Protein AF-A0A537IQD3-F1 (afdb_monomer)

Nearest PDB structures (foldseek):
  4a8j-assembly1_C  TM=5.587E-01  e=5.730E-03  Saccharomyces cerevisiae S288C
  4a8j-assembly1_F  TM=5.618E-01  e=8.789E-03  Saccharomyces cerevisiae S288C
  8w0a-assembly1_A  TM=5.440E-01  e=1.756E-01  Homo sapiens
  8oum-assembly3_C  TM=2.772E-01  e=1.241E+00  Promethearchaeati archaeon
  8oum-assembly4_D  TM=3.027E-01  e=2.023E+00  Promethearchaeati archaeon

Sequence (162 aa):
MNGGIRKGSSLLIDVNGTVPPEAVTLLLNIVRANFVNLGGSCFILPPTTYSSENVADSLLPFVGREGLEERIRIAEFNQALAPEKWRMSLKGNAKEDVAILNDYWNKGKAVPSSRLLTYDFDKVEQVYGDGLTFPGLSEIGASIRDSKALSIGIAYHSRLLL

Radius of gyration: 15.36 Å; Cα contacts (8 Å, |Δi|>4): 235; chains: 1; bounding box: 43×47×34 Å

Secondary structure (DSSP, 8-state):
---SPPTT-EEEEEEETTS-HHHHHHHHHHHHHHHHHTT-EEEE---TT--HHHHHHHHHHHHHHHHHHHHEEEEE--TTSPP-TTEEE--S-HHHHHHHHHHHHHHGGGS---EEEEEEHHHHHHHH-TT---HHHHHHHHHHHHTT-EEEEEEEE-----

Mean predicted aligned error: 6.78 Å

Solvent-accessible surface area (backbone atoms only — not comparable to full-atom values): 9114 Å² total; per-residue (Å²): 133,93,78,81,85,59,78,43,38,75,44,76,49,81,36,57,63,85,58,58,69,66,60,56,50,51,56,51,44,54,55,51,28,55,42,42,74,75,59,14,36,38,40,35,42,53,48,79,90,46,53,46,62,58,52,48,63,71,38,36,89,69,42,35,70,65,43,38,46,76,30,33,37,24,42,31,67,67,83,86,59,80,92,47,78,28,53,39,83,32,81,62,41,67,76,61,34,45,53,52,51,48,50,60,62,53,68,56,64,86,48,102,45,57,39,36,39,38,36,26,51,64,34,52,34,71,55,68,42,88,81,63,80,45,66,55,52,54,57,50,41,47,55,37,54,76,62,33,20,33,35,37,40,34,42,79,42,69,80,76,82,125

pLDDT: mean 81.7, std 15.42, range [36.53, 96.94]

Foldseek 3Di:
DPDDDFQLDEAEDEAEPVDDPVVVLVVVLVVQLVQLVQVAAEEEADPPVDAPVNSLVVNCVRNNPCSQLPRAAYEHCPPVDDDGSNYQHDPLELVVRLVSVVVVLVVVPVGLGAYEYEHEPVSNCVSNHPDPPPVSCVVVVVVSNVSSHYYYYYYYDYPPPD

Structure (mmCIF, N/CA/C/O backbone):
data_AF-A0A537IQD3-F1
#
_entry.id   AF-A0A537IQD3-F1
#
loop_
_atom_site.group_PDB
_atom_site.id
_atom_site.type_symbol
_atom_site.label_atom_id
_atom_site.label_alt_id
_atom_site.label_comp_id
_atom_site.label_asym_id
_atom_site.label_entity_id
_atom_site.label_seq_id
_atom_site.pdbx_PDB_ins_code
_atom_site.Cartn_x
_atom_site.Cartn_y
_atom_site.Cartn_z
_atom_site.occupancy
_atom_site.B_iso_or_equiv
_atom_site.auth_seq_id
_atom_site.auth_comp_id
_atom_site.auth_asym_id
_atom_site.auth_atom_id
_atom_site.pdbx_PDB_model_num
ATOM 1 N N . MET A 1 1 ? -7.461 -29.951 7.533 1.00 39.34 1 MET A N 1
ATOM 2 C CA . MET A 1 1 ? -6.256 -29.142 7.255 1.00 39.34 1 MET A CA 1
ATOM 3 C C . MET A 1 1 ? -6.657 -27.677 7.331 1.00 39.34 1 MET A C 1
ATOM 5 O O . MET A 1 1 ? -7.412 -27.239 6.477 1.00 39.34 1 MET A O 1
ATOM 9 N N . ASN A 1 2 ? -6.232 -26.939 8.360 1.00 48.66 2 ASN A N 1
ATOM 10 C CA . ASN A 1 2 ? -6.441 -25.487 8.411 1.00 48.66 2 ASN A CA 1
ATOM 11 C C . ASN A 1 2 ? -5.316 -24.814 7.617 1.00 48.66 2 ASN A C 1
ATOM 13 O O . ASN A 1 2 ? -4.252 -24.535 8.167 1.00 48.66 2 ASN A O 1
ATOM 17 N N . GLY A 1 3 ? -5.526 -24.648 6.310 1.00 67.69 3 GLY A N 1
ATOM 18 C CA . GLY A 1 3 ? -4.659 -23.837 5.454 1.00 67.69 3 GLY A CA 1
ATOM 19 C C . GLY A 1 3 ? -4.905 -22.338 5.661 1.00 67.69 3 GLY A C 1
ATOM 20 O O . GLY A 1 3 ? -5.933 -21.945 6.210 1.00 67.69 3 GLY A O 1
ATOM 21 N N . GLY A 1 4 ? -3.961 -21.503 5.224 1.00 72.25 4 GLY A N 1
ATOM 22 C CA . GLY A 1 4 ? -4.083 -20.042 5.247 1.00 72.25 4 GLY A CA 1
ATOM 23 C C . GLY A 1 4 ? -2.855 -19.328 5.812 1.00 72.25 4 GLY A C 1
ATOM 24 O O . GLY A 1 4 ? -1.989 -19.934 6.442 1.00 72.25 4 GLY A O 1
ATOM 25 N N . ILE A 1 5 ? -2.790 -18.016 5.583 1.00 77.00 5 ILE A N 1
ATOM 26 C CA . ILE A 1 5 ? -1.739 -17.144 6.115 1.00 77.00 5 ILE A CA 1
ATOM 27 C C . ILE A 1 5 ? -2.150 -16.696 7.521 1.00 77.00 5 IL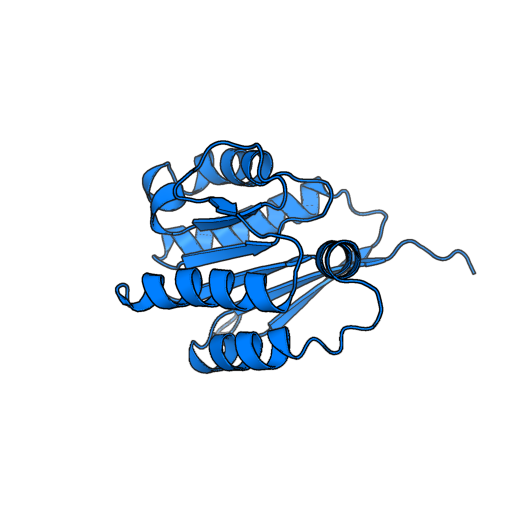E A C 1
ATOM 29 O O . ILE A 1 5 ? -3.264 -16.210 7.728 1.00 77.00 5 ILE A O 1
ATOM 33 N N . ARG A 1 6 ? -1.266 -16.871 8.508 1.00 76.44 6 ARG A N 1
ATOM 34 C CA . ARG A 1 6 ? -1.558 -16.478 9.893 1.00 76.44 6 ARG A CA 1
ATOM 35 C C . ARG A 1 6 ? -1.525 -14.952 10.038 1.00 76.44 6 ARG A C 1
ATOM 37 O O . ARG A 1 6 ? -0.742 -14.261 9.391 1.00 76.44 6 ARG A O 1
ATOM 44 N N . LYS A 1 7 ? -2.358 -14.416 10.935 1.00 77.06 7 LYS A N 1
ATOM 45 C CA . LYS A 1 7 ? -2.269 -13.002 11.342 1.00 77.06 7 LYS A CA 1
ATOM 46 C C . LYS A 1 7 ? -0.881 -12.725 11.931 1.00 77.06 7 LYS A C 1
ATOM 48 O O . LYS A 1 7 ? -0.356 -13.564 12.662 1.00 77.06 7 LYS A O 1
ATOM 53 N N . GLY A 1 8 ? -0.313 -11.561 11.631 1.00 76.31 8 GLY A N 1
ATOM 54 C CA . GLY A 1 8 ? 1.030 -11.177 12.072 1.00 76.31 8 GLY A CA 1
ATOM 55 C C . GLY A 1 8 ? 2.170 -11.807 11.271 1.00 76.31 8 GLY A C 1
ATOM 56 O O . GLY A 1 8 ? 3.322 -11.664 11.665 1.00 76.31 8 GLY A O 1
ATOM 57 N N . SER A 1 9 ? 1.878 -12.549 10.197 1.00 82.69 9 SER A N 1
ATOM 58 C CA . SER A 1 9 ? 2.916 -13.094 9.320 1.00 82.69 9 SER A CA 1
ATOM 59 C C . SER A 1 9 ? 3.497 -12.026 8.397 1.00 82.69 9 SER A C 1
ATOM 61 O O . SER A 1 9 ? 2.794 -11.120 7.952 1.00 82.69 9 SER A O 1
ATOM 63 N N . SER A 1 10 ? 4.771 -12.201 8.060 1.00 84.38 10 SER A N 1
ATOM 64 C CA . SER A 1 10 ? 5.428 -11.501 6.961 1.00 84.38 10 SER A CA 1
ATOM 65 C C . SER A 1 10 ? 5.678 -12.493 5.834 1.00 84.38 10 SER A C 1
ATOM 67 O O . SER A 1 10 ? 6.169 -13.595 6.080 1.00 84.38 10 SER A O 1
ATOM 69 N N . LEU A 1 11 ? 5.325 -12.109 4.615 1.00 88.06 11 LEU A N 1
ATOM 70 C CA . LEU A 1 11 ? 5.539 -12.878 3.400 1.00 88.06 11 LEU A CA 1
ATOM 71 C C . LEU A 1 11 ? 6.447 -12.091 2.465 1.00 88.06 11 LEU A C 1
ATOM 73 O O . LEU A 1 11 ? 6.293 -10.879 2.321 1.00 88.06 11 LEU A O 1
ATOM 77 N N . LEU A 1 12 ? 7.357 -12.801 1.811 1.00 88.69 12 LEU A N 1
ATOM 78 C CA . LEU A 1 12 ? 8.135 -12.285 0.696 1.00 88.69 12 LEU A CA 1
ATOM 79 C C . LEU A 1 12 ? 7.638 -12.968 -0.576 1.00 88.69 12 LEU A C 1
ATOM 81 O O . LEU A 1 12 ? 7.599 -14.197 -0.639 1.00 88.69 12 LEU A O 1
ATOM 85 N N . ILE A 1 13 ? 7.251 -12.170 -1.565 1.00 89.62 13 ILE A N 1
ATOM 86 C CA . ILE A 1 13 ? 7.018 -12.630 -2.929 1.00 89.62 13 ILE A CA 1
ATOM 87 C C . ILE A 1 13 ? 8.280 -12.297 -3.716 1.00 89.62 13 ILE A C 1
ATOM 89 O O . ILE A 1 13 ? 8.517 -11.148 -4.084 1.00 89.62 13 ILE A O 1
ATOM 93 N N . ASP A 1 14 ? 9.090 -13.326 -3.926 1.00 89.38 14 ASP A N 1
ATOM 94 C CA . ASP A 1 14 ? 10.239 -13.287 -4.819 1.00 89.38 14 ASP A CA 1
ATOM 95 C C . ASP A 1 14 ? 9.740 -13.454 -6.260 1.00 89.38 14 ASP A C 1
ATOM 97 O O . ASP A 1 14 ? 9.121 -14.468 -6.604 1.00 89.38 14 ASP A O 1
ATOM 101 N N . VAL A 1 15 ? 9.961 -12.428 -7.082 1.00 89.00 15 VAL A N 1
ATOM 102 C CA . VAL A 1 15 ? 9.502 -12.388 -8.465 1.00 89.00 15 VAL A CA 1
ATOM 103 C C . VAL A 1 15 ? 10.692 -12.495 -9.410 1.00 89.00 15 VAL A C 1
ATOM 105 O O . VAL A 1 15 ? 11.576 -11.641 -9.458 1.00 89.00 15 VAL A O 1
ATOM 108 N N . ASN A 1 16 ? 10.675 -13.535 -10.241 1.00 88.88 16 ASN A N 1
ATOM 109 C CA . ASN A 1 16 ? 11.601 -13.644 -11.358 1.00 88.88 16 ASN A CA 1
ATOM 110 C C . ASN A 1 16 ? 11.295 -12.561 -12.405 1.00 88.88 16 ASN A C 1
ATOM 112 O O . ASN A 1 16 ? 10.138 -12.410 -12.788 1.00 88.88 16 ASN A O 1
ATOM 116 N N . GLY A 1 17 ? 12.314 -11.893 -12.953 1.00 81.75 17 GLY A N 1
ATOM 117 C CA . GLY A 1 17 ? 12.139 -10.845 -13.971 1.00 81.75 17 GLY A CA 1
ATOM 118 C C . GLY A 1 17 ? 11.439 -11.267 -15.276 1.00 81.75 17 GLY A C 1
ATOM 119 O O . GLY A 1 17 ? 11.128 -10.417 -16.100 1.00 81.75 17 GLY A O 1
ATOM 120 N N . THR A 1 18 ? 11.178 -12.562 -15.486 1.00 87.31 18 THR A N 1
ATOM 121 C CA . THR A 1 18 ? 10.334 -13.060 -16.593 1.00 87.31 18 THR A CA 1
ATOM 122 C C . THR A 1 18 ? 8.831 -12.995 -16.307 1.00 87.31 18 THR A C 1
ATOM 124 O O . THR A 1 18 ? 8.031 -13.156 -17.228 1.00 87.31 18 THR A O 1
ATOM 127 N N . VAL A 1 19 ? 8.430 -12.776 -15.053 1.00 88.38 19 VAL A N 1
ATOM 128 C CA . VAL A 1 19 ? 7.026 -12.633 -14.662 1.00 88.38 19 VAL A CA 1
ATOM 129 C C . VAL A 1 19 ? 6.557 -11.215 -15.003 1.00 88.38 19 VAL A C 1
ATOM 131 O O . VAL A 1 19 ? 7.168 -10.252 -14.538 1.00 88.38 19 VAL A O 1
ATOM 134 N N . PRO A 1 20 ? 5.458 -11.056 -15.764 1.00 87.19 20 PRO A N 1
ATOM 135 C CA . PRO A 1 20 ? 4.906 -9.738 -16.056 1.00 87.19 20 PRO A CA 1
ATOM 136 C C . PRO A 1 20 ? 4.469 -9.006 -14.771 1.00 87.19 20 PRO A C 1
ATOM 138 O O . PRO A 1 20 ? 3.765 -9.612 -13.950 1.00 87.19 20 PRO A O 1
ATOM 141 N N . PRO A 1 21 ? 4.811 -7.716 -14.586 1.00 83.62 21 PRO A N 1
ATOM 142 C CA . PRO A 1 21 ? 4.382 -6.925 -13.427 1.00 83.62 21 PRO A CA 1
ATOM 143 C C . PRO A 1 21 ? 2.861 -6.904 -13.215 1.00 83.62 21 PRO A C 1
ATOM 145 O O . PRO A 1 21 ? 2.374 -6.842 -12.082 1.00 83.62 21 PRO A O 1
ATOM 148 N N . GLU A 1 22 ? 2.084 -7.020 -14.292 1.00 86.81 22 GLU A N 1
ATOM 149 C CA . GLU A 1 22 ? 0.623 -7.064 -14.257 1.00 86.81 22 GLU A CA 1
ATOM 150 C C . GLU A 1 22 ? 0.111 -8.329 -13.562 1.00 86.81 22 GLU A C 1
ATOM 152 O O . GLU A 1 22 ? -0.892 -8.278 -12.851 1.00 86.81 22 GLU A O 1
ATOM 157 N N . ALA A 1 23 ? 0.806 -9.461 -13.717 1.00 89.75 23 ALA A N 1
ATOM 158 C CA . ALA A 1 23 ? 0.433 -10.715 -13.068 1.00 89.75 23 ALA A CA 1
ATOM 159 C C . ALA A 1 23 ? 0.639 -10.634 -11.547 1.00 89.75 23 ALA A C 1
ATOM 161 O O . ALA A 1 23 ? -0.220 -11.068 -10.774 1.00 89.75 23 ALA A O 1
ATOM 162 N N . VAL A 1 24 ? 1.742 -10.015 -11.114 1.00 88.94 24 VAL A N 1
ATOM 163 C CA . VAL A 1 24 ? 2.008 -9.735 -9.694 1.00 88.94 24 VAL A CA 1
ATOM 164 C C . VAL A 1 24 ? 0.961 -8.770 -9.144 1.00 88.94 24 VAL A C 1
ATOM 166 O O . VAL A 1 24 ? 0.377 -9.016 -8.089 1.00 88.94 24 VAL A O 1
ATOM 169 N N . THR A 1 25 ? 0.660 -7.706 -9.888 1.00 88.56 25 THR A N 1
ATOM 170 C CA . THR A 1 25 ? -0.361 -6.719 -9.515 1.00 88.56 25 THR A CA 1
ATOM 171 C C . THR A 1 25 ? -1.743 -7.355 -9.380 1.00 88.56 25 THR A C 1
ATOM 173 O O . THR A 1 25 ? -2.432 -7.099 -8.394 1.00 88.56 25 THR A O 1
ATOM 176 N N . LEU A 1 26 ? -2.133 -8.241 -10.300 1.00 91.50 26 LEU A N 1
ATOM 177 C CA . LEU A 1 26 ? -3.394 -8.977 -10.224 1.00 91.50 26 LEU A CA 1
ATOM 178 C C . LEU A 1 26 ? -3.462 -9.852 -8.967 1.00 91.50 26 LEU A C 1
ATOM 180 O O . LEU A 1 26 ? -4.454 -9.797 -8.238 1.00 91.50 26 LEU A O 1
ATOM 184 N N . LEU A 1 27 ? -2.406 -10.620 -8.678 1.00 92.25 27 LEU A N 1
ATOM 185 C CA . LEU A 1 27 ? -2.329 -11.440 -7.467 1.00 92.25 27 LEU A CA 1
ATOM 186 C C . LEU A 1 27 ? -2.484 -10.581 -6.206 1.00 92.25 27 LEU A C 1
ATOM 188 O O . LEU A 1 27 ? -3.286 -10.899 -5.325 1.00 92.25 27 LEU A O 1
ATOM 192 N N . LEU A 1 28 ? -1.748 -9.472 -6.129 1.00 92.94 28 LEU A N 1
ATOM 193 C CA . LEU A 1 28 ? -1.831 -8.551 -5.002 1.00 92.94 28 LEU A CA 1
ATOM 194 C C . LEU A 1 28 ? -3.226 -7.943 -4.886 1.00 92.94 28 LEU A C 1
ATOM 196 O O . LEU A 1 28 ? -3.751 -7.860 -3.781 1.00 92.94 28 LEU A O 1
ATOM 200 N N . ASN A 1 29 ? -3.860 -7.566 -5.994 1.00 94.62 29 ASN A N 1
ATOM 201 C CA . ASN A 1 29 ? -5.210 -7.016 -5.978 1.00 94.62 29 ASN A CA 1
ATOM 202 C C . ASN A 1 29 ? -6.242 -8.026 -5.478 1.00 94.62 29 ASN A C 1
ATOM 204 O O . ASN A 1 29 ? -7.091 -7.650 -4.676 1.00 94.62 29 ASN A O 1
ATOM 208 N N . ILE A 1 30 ? -6.127 -9.305 -5.847 1.00 94.38 30 ILE A N 1
ATOM 209 C CA . ILE A 1 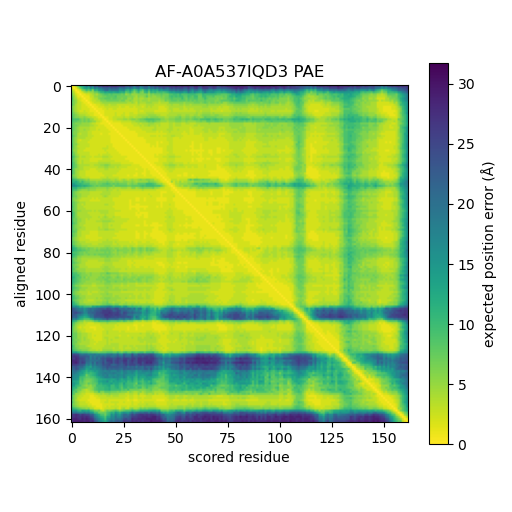30 ? -6.978 -10.374 -5.301 1.00 94.38 30 ILE A CA 1
ATOM 210 C C . ILE A 1 30 ? -6.813 -10.461 -3.777 1.00 94.38 30 ILE A C 1
ATOM 212 O O . ILE A 1 30 ? -7.803 -10.472 -3.042 1.00 94.38 30 ILE A O 1
ATOM 216 N N . VAL A 1 31 ? -5.569 -10.474 -3.285 1.00 93.00 31 VAL A N 1
ATOM 217 C CA . VAL A 1 31 ? -5.280 -10.544 -1.843 1.00 93.00 31 VAL A CA 1
ATOM 218 C C . VAL A 1 31 ? -5.819 -9.313 -1.110 1.00 93.00 31 VAL A C 1
ATOM 220 O O . VAL A 1 31 ? -6.515 -9.451 -0.102 1.00 93.00 31 VAL A O 1
ATOM 223 N N . ARG A 1 32 ? -5.533 -8.113 -1.626 1.00 94.69 32 ARG A N 1
ATOM 224 C CA . ARG A 1 32 ? -5.965 -6.826 -1.063 1.00 94.69 32 ARG A CA 1
ATOM 225 C C . ARG A 1 32 ? -7.487 -6.715 -1.036 1.00 94.69 32 ARG A C 1
ATOM 227 O O . ARG A 1 32 ? -8.047 -6.379 0.003 1.00 94.69 32 ARG A O 1
ATOM 234 N N . ALA A 1 33 ? -8.157 -7.045 -2.139 1.00 95.38 33 ALA A N 1
ATOM 235 C CA . ALA A 1 33 ? -9.609 -6.977 -2.240 1.00 95.38 33 ALA A CA 1
ATOM 236 C C . ALA A 1 33 ? -10.292 -7.954 -1.283 1.00 95.38 33 ALA A C 1
ATOM 238 O O . ALA A 1 33 ? -11.195 -7.558 -0.550 1.00 95.38 33 ALA A O 1
ATOM 239 N N . ASN A 1 34 ? -9.819 -9.203 -1.212 1.00 92.44 34 ASN A N 1
ATOM 240 C CA . ASN A 1 34 ? -10.324 -10.170 -0.239 1.00 92.44 34 ASN A CA 1
ATOM 241 C C . ASN A 1 34 ? -10.194 -9.634 1.195 1.00 92.44 34 ASN A C 1
ATOM 243 O O . ASN A 1 34 ? -11.127 -9.712 1.991 1.00 92.44 34 ASN A O 1
ATOM 247 N N . PHE A 1 35 ? -9.049 -9.031 1.513 1.00 89.69 35 PHE A N 1
ATOM 248 C CA . PHE A 1 35 ? -8.801 -8.464 2.829 1.00 89.69 35 PHE A CA 1
ATOM 249 C C . PHE A 1 35 ? -9.746 -7.300 3.169 1.00 89.69 35 PHE A C 1
ATOM 251 O O . PHE A 1 35 ? -10.310 -7.261 4.264 1.00 89.69 35 PHE A O 1
ATOM 258 N N . VAL A 1 36 ? -9.958 -6.385 2.221 1.00 92.12 36 VAL A N 1
ATOM 259 C CA . VAL A 1 36 ? -10.855 -5.226 2.357 1.00 92.12 36 VAL A CA 1
ATOM 260 C C . VAL A 1 36 ? -12.323 -5.646 2.465 1.00 92.12 36 VAL A C 1
ATOM 262 O O . VAL A 1 36 ? -13.064 -5.103 3.292 1.00 92.12 36 VAL A O 1
ATOM 265 N N . ASN A 1 37 ? -12.740 -6.650 1.692 1.00 92.44 37 ASN A N 1
ATOM 266 C CA . ASN A 1 37 ? -14.109 -7.169 1.691 1.00 92.44 37 ASN A CA 1
ATOM 267 C C . ASN A 1 37 ? -14.450 -7.936 2.979 1.00 92.44 37 ASN A C 1
ATOM 269 O O . ASN A 1 37 ? -15.602 -7.941 3.402 1.00 92.44 37 ASN A O 1
ATOM 273 N N . LEU A 1 38 ? -13.447 -8.485 3.672 1.00 89.44 38 LEU A N 1
ATOM 274 C CA . LEU A 1 38 ? -13.583 -9.033 5.030 1.00 89.44 38 LEU A CA 1
ATOM 275 C C . LEU A 1 38 ? -13.551 -7.954 6.132 1.00 89.44 38 LEU A C 1
ATOM 277 O O . LEU A 1 38 ? -13.483 -8.274 7.319 1.00 89.44 38 LEU A O 1
ATOM 281 N N . GLY A 1 39 ? -13.587 -6.675 5.753 1.00 88.00 39 GLY A N 1
ATOM 282 C CA . GLY A 1 39 ? -13.597 -5.530 6.663 1.00 88.00 39 GLY A CA 1
ATOM 283 C C . GLY A 1 39 ? -12.215 -4.989 7.024 1.00 88.00 39 GLY A C 1
ATOM 284 O O . GLY A 1 39 ? -12.141 -3.991 7.738 1.00 88.00 39 GLY A O 1
ATOM 285 N N . GLY A 1 40 ? -11.131 -5.614 6.553 1.00 88.88 40 GLY A N 1
ATOM 286 C CA . GLY A 1 40 ? -9.751 -5.213 6.830 1.00 88.88 40 GLY A CA 1
ATOM 287 C C . GLY A 1 40 ? -9.339 -3.894 6.179 1.00 88.88 40 GLY A C 1
ATOM 288 O O . GLY A 1 40 ? -9.971 -3.425 5.235 1.00 88.88 40 GLY A O 1
ATOM 289 N N . SER A 1 41 ? -8.242 -3.313 6.666 1.00 90.12 41 SER A N 1
ATOM 290 C CA . SER A 1 41 ? -7.606 -2.137 6.057 1.00 90.12 41 SER A CA 1
ATOM 291 C C . SER A 1 41 ? -6.317 -2.516 5.338 1.00 90.12 41 SER A C 1
ATOM 293 O O . SER A 1 41 ? -5.526 -3.314 5.846 1.00 90.12 41 SER A O 1
ATOM 295 N N . CYS A 1 42 ? -6.082 -1.921 4.174 1.00 92.44 42 CYS A N 1
ATOM 296 C CA . CYS A 1 42 ? -4.916 -2.188 3.349 1.00 92.44 42 CYS A CA 1
ATOM 297 C C . CYS A 1 42 ? -4.077 -0.925 3.147 1.00 92.44 42 CYS A C 1
ATOM 299 O O . CYS A 1 42 ? -4.579 0.105 2.703 1.00 92.44 42 CYS A O 1
ATOM 301 N N . PHE A 1 43 ? -2.784 -1.039 3.422 1.00 92.75 43 PHE A N 1
ATOM 302 C CA . PHE A 1 43 ? -1.774 -0.013 3.213 1.00 92.75 43 PHE A CA 1
ATOM 303 C C . PHE A 1 43 ? -0.849 -0.480 2.095 1.00 92.75 43 PHE A C 1
ATOM 305 O O . PHE A 1 43 ? -0.367 -1.615 2.112 1.00 92.75 43 PHE A O 1
ATOM 312 N N . ILE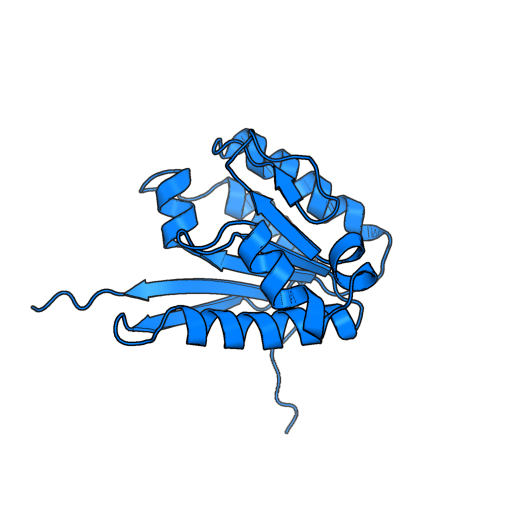 A 1 44 ? -0.645 0.364 1.092 1.00 93.94 44 ILE A N 1
ATOM 313 C CA . ILE A 1 44 ? 0.018 -0.009 -0.152 1.00 93.94 44 ILE A CA 1
ATOM 314 C C . ILE A 1 44 ? 1.143 0.978 -0.427 1.00 93.94 44 ILE A C 1
ATOM 316 O O . ILE A 1 44 ? 0.892 2.160 -0.636 1.00 93.94 44 ILE A O 1
ATOM 320 N N . LEU A 1 45 ? 2.372 0.478 -0.464 1.00 91.56 45 LEU A N 1
ATOM 321 C CA . LEU A 1 45 ? 3.500 1.151 -1.094 1.00 91.56 45 LEU A CA 1
ATOM 322 C C . LEU A 1 45 ? 3.621 0.532 -2.492 1.00 91.56 45 LEU A C 1
ATOM 324 O O . LEU A 1 45 ? 4.004 -0.636 -2.598 1.00 91.56 45 LEU A O 1
ATOM 328 N N . PRO A 1 46 ? 3.167 1.235 -3.543 1.00 85.88 46 PRO A N 1
ATOM 329 C CA . PRO A 1 46 ? 3.057 0.649 -4.870 1.00 85.88 46 PRO A CA 1
ATOM 330 C C . PRO A 1 46 ? 4.441 0.376 -5.478 1.00 85.88 46 PRO A C 1
ATOM 332 O O . PRO A 1 46 ? 5.397 1.070 -5.126 1.00 85.88 46 PRO A O 1
ATOM 335 N N . PRO A 1 47 ? 4.554 -0.587 -6.412 1.00 80.69 47 PRO A N 1
ATOM 336 C CA . PRO A 1 47 ? 5.752 -0.735 -7.233 1.00 80.69 47 PRO A CA 1
ATOM 337 C C . PRO A 1 47 ? 6.093 0.557 -7.976 1.00 80.69 47 PRO A C 1
ATOM 339 O O . PRO A 1 47 ? 5.201 1.346 -8.294 1.00 80.69 47 PRO A O 1
ATOM 342 N N . THR A 1 48 ? 7.367 0.751 -8.321 1.00 72.62 48 THR A N 1
ATOM 343 C CA . THR A 1 48 ? 7.862 1.965 -9.001 1.00 72.62 48 THR A CA 1
ATOM 344 C C . THR A 1 48 ? 7.089 2.348 -10.256 1.00 72.62 48 THR A C 1
ATOM 346 O O . THR A 1 48 ? 6.960 3.534 -10.554 1.00 72.62 48 THR A O 1
ATOM 349 N N . THR A 1 49 ? 6.568 1.363 -10.976 1.00 77.12 49 THR A N 1
ATOM 350 C CA . THR A 1 49 ? 5.864 1.541 -12.246 1.00 77.12 49 THR A CA 1
ATOM 351 C C . THR A 1 49 ? 4.418 2.014 -12.105 1.00 77.12 49 THR A C 1
ATOM 353 O O . THR A 1 49 ? 3.833 2.416 -13.108 1.00 77.12 49 THR A O 1
ATOM 356 N N . TYR A 1 50 ? 3.833 1.991 -10.903 1.00 84.00 50 TYR A N 1
ATOM 357 C CA . TYR A 1 50 ? 2.423 2.320 -10.695 1.00 84.00 50 TYR A CA 1
ATOM 358 C C . TYR A 1 50 ? 2.257 3.569 -9.832 1.00 84.00 50 TYR A C 1
ATOM 360 O O . TYR A 1 50 ? 2.776 3.649 -8.717 1.00 84.00 50 TYR A O 1
ATOM 368 N N . SER A 1 51 ? 1.472 4.529 -10.326 1.00 90.19 51 SER A N 1
ATOM 369 C CA . SER A 1 51 ? 1.010 5.645 -9.503 1.00 90.19 51 SER A CA 1
ATOM 370 C C . SER A 1 51 ? -0.056 5.181 -8.512 1.00 90.19 51 SER A C 1
ATOM 372 O O . SER A 1 51 ? -0.668 4.115 -8.661 1.00 90.19 51 SER A O 1
ATOM 374 N N . SER A 1 52 ? -0.334 6.020 -7.515 1.00 94.06 52 SER A N 1
ATOM 375 C CA . SER A 1 52 ? -1.439 5.760 -6.596 1.00 94.06 52 SER A CA 1
ATOM 376 C C . SER A 1 52 ? -2.798 5.663 -7.315 1.00 94.06 52 SER A C 1
ATOM 378 O O . SER A 1 52 ? -3.637 4.860 -6.908 1.00 94.06 52 SER A O 1
ATOM 380 N N . GLU A 1 53 ? -2.988 6.394 -8.422 1.00 95.44 53 GLU A N 1
ATOM 381 C CA . GLU A 1 53 ? -4.194 6.341 -9.273 1.00 95.44 53 GLU A CA 1
ATOM 382 C C . GLU A 1 53 ? -4.317 5.002 -9.980 1.00 95.44 53 GLU A C 1
ATOM 384 O O . GLU A 1 53 ? -5.365 4.369 -9.906 1.00 95.44 53 GLU A O 1
ATOM 389 N N . ASN A 1 54 ? -3.227 4.515 -10.585 1.00 93.69 54 ASN A N 1
ATOM 390 C CA . ASN A 1 54 ? -3.253 3.227 -11.272 1.00 93.69 54 ASN A CA 1
ATOM 391 C C . ASN A 1 54 ? -3.639 2.093 -10.314 1.00 93.69 54 ASN A C 1
ATOM 393 O O . ASN A 1 54 ? -4.413 1.205 -10.675 1.00 93.69 54 ASN A O 1
ATOM 397 N N . VAL A 1 55 ? -3.137 2.130 -9.075 1.00 94.94 55 VAL A N 1
ATOM 398 C CA . VAL A 1 55 ? -3.509 1.144 -8.054 1.00 94.94 55 VAL A CA 1
ATOM 399 C C . VAL A 1 55 ? -4.969 1.303 -7.632 1.00 94.94 55 VAL A C 1
ATOM 401 O O . VAL A 1 55 ? -5.679 0.298 -7.565 1.00 94.94 55 VAL A O 1
ATOM 404 N N . ALA A 1 56 ? -5.435 2.528 -7.380 1.00 96.81 56 ALA A N 1
ATOM 405 C CA . ALA A 1 56 ? -6.820 2.795 -6.999 1.00 96.81 56 ALA A CA 1
ATOM 406 C C . ALA A 1 56 ? -7.815 2.314 -8.067 1.00 96.81 56 ALA A C 1
ATOM 408 O O . ALA A 1 56 ? -8.726 1.546 -7.749 1.00 96.81 56 ALA A O 1
ATOM 409 N N . ASP A 1 57 ? -7.587 2.676 -9.330 1.00 96.25 57 ASP A N 1
ATOM 410 C CA . ASP A 1 57 ? -8.416 2.272 -10.468 1.00 96.25 57 ASP A CA 1
ATOM 411 C C . ASP A 1 57 ? -8.446 0.753 -10.628 1.00 96.25 57 ASP A C 1
ATOM 413 O O . ASP A 1 57 ? -9.498 0.166 -10.877 1.00 96.25 57 ASP A O 1
ATOM 417 N N . SER A 1 58 ? -7.304 0.093 -10.418 1.00 95.19 58 SER A N 1
ATOM 418 C CA . SER A 1 58 ? -7.217 -1.366 -10.502 1.00 95.19 58 SER A CA 1
ATOM 419 C C . SER A 1 58 ? -7.955 -2.092 -9.370 1.00 95.19 58 SER A C 1
ATOM 421 O O . SER A 1 58 ? -8.355 -3.239 -9.549 1.00 95.19 58 SER A O 1
ATOM 423 N N . LEU A 1 59 ? -8.140 -1.458 -8.206 1.00 96.50 59 LEU A N 1
ATOM 424 C CA . LEU A 1 59 ? -8.821 -2.047 -7.047 1.00 96.50 59 LEU A CA 1
ATOM 425 C C . LEU A 1 59 ? -10.312 -1.713 -7.005 1.00 96.50 59 LEU A C 1
ATOM 427 O O . LEU A 1 59 ? -11.095 -2.518 -6.494 1.00 96.50 59 LEU A O 1
ATOM 431 N N . LEU A 1 60 ? -10.709 -0.561 -7.551 1.00 96.81 60 LEU A N 1
ATOM 432 C CA . LEU A 1 60 ? -12.074 -0.038 -7.509 1.00 96.81 60 LEU A CA 1
ATOM 433 C C . LEU A 1 60 ? -13.150 -1.068 -7.914 1.00 96.81 60 LEU A C 1
ATOM 435 O O . LEU A 1 60 ? -14.138 -1.175 -7.182 1.00 96.81 60 LEU A O 1
ATOM 439 N N . PRO A 1 61 ? -12.984 -1.881 -8.982 1.00 96.31 61 PRO A N 1
ATOM 440 C CA . PRO A 1 61 ? -13.985 -2.879 -9.366 1.00 96.31 61 PRO A CA 1
ATOM 441 C C . PRO A 1 61 ? -14.204 -3.982 -8.322 1.00 96.31 61 PRO A C 1
ATOM 443 O O . PRO A 1 61 ? -15.261 -4.606 -8.305 1.00 96.31 61 PRO A O 1
ATOM 446 N N . PHE A 1 62 ? -13.217 -4.240 -7.461 1.00 96.31 62 PHE A N 1
ATOM 447 C CA . PHE A 1 62 ? -13.224 -5.369 -6.528 1.00 96.31 62 PHE A CA 1
ATOM 448 C C . PHE A 1 62 ? -13.664 -4.997 -5.108 1.00 96.31 62 PHE A C 1
ATOM 450 O O . PHE A 1 62 ? -14.130 -5.864 -4.366 1.00 96.31 62 PHE A O 1
ATOM 457 N N . VAL A 1 63 ? -13.487 -3.732 -4.720 1.00 96.12 63 VAL A N 1
ATOM 458 C CA . VAL A 1 63 ? -13.757 -3.235 -3.355 1.00 96.12 63 VAL A CA 1
ATOM 459 C C . VAL A 1 63 ? -14.831 -2.148 -3.304 1.00 96.12 63 VAL A C 1
ATOM 461 O O . VAL A 1 63 ? -15.302 -1.796 -2.223 1.00 96.12 63 VAL A O 1
ATOM 464 N N . GLY A 1 64 ? -15.224 -1.607 -4.463 1.00 96.94 64 GLY A N 1
ATOM 465 C CA . GLY A 1 64 ? -16.142 -0.479 -4.564 1.00 96.94 64 GLY A CA 1
ATOM 466 C C . GLY A 1 64 ? -15.547 0.835 -4.044 1.00 96.94 64 GLY A C 1
ATOM 467 O O . GLY A 1 64 ? -14.482 0.878 -3.426 1.00 96.94 64 GLY A O 1
ATOM 468 N N . ARG A 1 65 ? -16.255 1.942 -4.294 1.00 96.44 65 ARG A N 1
ATOM 469 C CA . ARG A 1 65 ? -15.798 3.285 -3.897 1.00 96.44 65 ARG A CA 1
ATOM 470 C C . ARG A 1 65 ? -15.669 3.437 -2.381 1.00 96.44 65 ARG A C 1
ATOM 472 O O . ARG A 1 65 ? -14.676 3.977 -1.912 1.00 96.44 65 ARG A O 1
ATOM 479 N N . GLU A 1 66 ? -16.633 2.919 -1.625 1.00 94.12 66 GLU A N 1
ATOM 480 C CA . GLU A 1 66 ? -16.603 2.964 -0.159 1.00 94.12 66 GLU A CA 1
ATOM 481 C C . GLU A 1 66 ? -15.407 2.185 0.407 1.00 94.12 66 GLU A C 1
ATOM 483 O O . GLU A 1 66 ? -14.660 2.709 1.230 1.00 94.12 66 GLU A O 1
ATOM 488 N N . GLY A 1 67 ? -15.168 0.956 -0.069 1.00 93.44 67 GLY A N 1
ATOM 489 C CA . GLY A 1 67 ? -14.018 0.160 0.364 1.00 93.44 67 GLY A CA 1
ATOM 490 C C . GLY A 1 67 ? -12.687 0.841 0.042 1.00 93.44 67 GLY A C 1
ATOM 491 O O . GLY A 1 67 ? -11.778 0.839 0.873 1.00 93.44 67 GLY A O 1
ATOM 492 N N . LEU A 1 68 ? -12.591 1.476 -1.128 1.00 95.88 68 LEU A N 1
ATOM 493 C CA . LEU A 1 68 ? -11.421 2.253 -1.525 1.00 95.88 68 LEU A CA 1
ATOM 494 C C . LEU A 1 68 ? -11.190 3.447 -0.589 1.00 95.88 68 LEU A C 1
ATOM 496 O O . LEU A 1 68 ? -10.123 3.563 0.010 1.00 95.88 68 LEU A O 1
ATOM 500 N N . GLU A 1 69 ? -12.193 4.304 -0.412 1.00 94.31 69 GLU A N 1
ATOM 501 C CA . GLU A 1 69 ? -12.081 5.529 0.383 1.00 94.31 69 GLU A CA 1
ATOM 502 C C . GLU A 1 69 ? -11.857 5.258 1.878 1.00 94.31 69 GLU A C 1
ATOM 504 O O . GLU A 1 69 ? -11.048 5.929 2.524 1.00 94.31 69 GLU A O 1
ATOM 509 N N . GLU A 1 70 ? -12.522 4.251 2.440 1.00 90.69 70 GLU A N 1
ATOM 510 C CA . GLU A 1 70 ? -12.538 4.036 3.888 1.00 90.69 70 GLU A CA 1
ATOM 511 C C . GLU A 1 70 ? -11.471 3.041 4.363 1.00 90.69 70 GLU A C 1
ATOM 513 O O . GLU A 1 70 ? -11.026 3.121 5.510 1.00 90.69 70 GLU A O 1
ATOM 518 N N . ARG A 1 71 ? -11.016 2.115 3.504 1.00 91.88 71 ARG A N 1
ATOM 519 C CA . ARG A 1 71 ? -10.159 0.991 3.933 1.00 91.88 71 ARG A CA 1
ATOM 520 C C . ARG A 1 71 ? -8.829 0.869 3.201 1.00 91.88 71 ARG A C 1
ATOM 522 O O . ARG A 1 71 ? -7.988 0.097 3.662 1.00 91.88 71 ARG A O 1
ATOM 529 N N . ILE A 1 72 ? -8.602 1.602 2.114 1.00 94.31 72 ILE A N 1
ATOM 530 C CA . ILE A 1 72 ? -7.342 1.550 1.360 1.00 94.31 72 ILE A CA 1
ATOM 531 C C . ILE A 1 72 ? -6.552 2.846 1.553 1.00 94.31 72 ILE A C 1
ATOM 533 O O . ILE A 1 72 ? -7.103 3.940 1.475 1.00 94.31 72 ILE A O 1
ATOM 537 N N . ARG A 1 73 ? -5.245 2.731 1.804 1.00 94.88 73 ARG A N 1
ATOM 538 C CA . ARG A 1 73 ? -4.292 3.850 1.826 1.00 94.88 73 ARG A CA 1
ATOM 539 C C . ARG A 1 73 ? -3.107 3.521 0.924 1.00 94.88 73 ARG A C 1
ATOM 541 O O . ARG A 1 73 ? -2.442 2.512 1.136 1.00 94.88 73 ARG A O 1
ATOM 548 N N . ILE A 1 74 ? -2.848 4.358 -0.071 1.00 96.00 74 ILE A N 1
ATOM 549 C CA . ILE A 1 74 ? -1.848 4.146 -1.121 1.00 96.00 74 ILE A CA 1
ATOM 550 C C . ILE A 1 74 ? -0.827 5.270 -1.044 1.00 96.00 74 ILE A C 1
ATOM 552 O O . ILE A 1 74 ? -1.196 6.439 -1.134 1.00 96.00 74 ILE A O 1
ATOM 556 N N . ALA A 1 75 ? 0.441 4.924 -0.863 1.00 94.25 75 ALA A N 1
ATOM 557 C CA . ALA A 1 75 ? 1.529 5.886 -0.859 1.00 94.25 75 ALA A CA 1
ATOM 558 C C . ALA A 1 75 ? 1.668 6.560 -2.232 1.00 94.25 75 ALA A C 1
ATOM 560 O O . ALA A 1 75 ? 1.642 5.892 -3.265 1.00 94.25 75 ALA A O 1
ATOM 561 N N . GLU A 1 76 ? 1.847 7.876 -2.223 1.00 94.38 76 GLU A N 1
ATOM 562 C CA . GLU A 1 76 ? 2.096 8.695 -3.405 1.00 94.38 76 GLU A CA 1
ATOM 563 C C . GLU A 1 76 ? 3.219 9.683 -3.113 1.00 94.38 76 GLU A C 1
ATOM 565 O O . GLU A 1 76 ? 3.157 10.412 -2.127 1.00 94.38 76 GLU A O 1
ATOM 570 N N . PHE A 1 77 ? 4.228 9.724 -3.978 1.00 90.56 77 PHE A N 1
ATOM 571 C CA . PHE A 1 77 ? 5.383 10.609 -3.814 1.00 90.56 77 PHE A CA 1
ATOM 572 C C . PHE A 1 77 ? 5.268 11.881 -4.660 1.00 90.56 77 PHE A C 1
ATOM 574 O O . PHE A 1 77 ? 5.938 12.877 -4.383 1.00 90.56 77 PHE A O 1
ATOM 581 N N . ASN A 1 78 ? 4.384 11.890 -5.662 1.00 91.12 78 ASN A N 1
ATOM 582 C CA . ASN A 1 78 ? 4.086 13.073 -6.451 1.00 91.12 78 ASN A CA 1
ATOM 583 C C . ASN A 1 78 ? 3.149 14.030 -5.693 1.00 91.12 78 ASN A C 1
ATOM 585 O O . ASN A 1 78 ? 1.928 13.871 -5.687 1.00 91.12 78 ASN A O 1
ATOM 589 N N . GLN A 1 79 ? 3.733 15.076 -5.106 1.00 89.06 79 GLN A N 1
ATOM 590 C CA . GLN A 1 79 ? 3.013 16.095 -4.332 1.00 89.06 79 GLN A CA 1
ATOM 591 C C . GLN A 1 79 ? 2.127 17.026 -5.178 1.00 89.06 79 GLN A C 1
ATOM 593 O O . GLN A 1 79 ? 1.367 17.808 -4.614 1.00 89.06 79 GLN A O 1
ATOM 598 N N . ALA A 1 80 ? 2.219 16.976 -6.511 1.00 91.56 80 ALA A N 1
ATOM 599 C CA . ALA A 1 80 ? 1.394 17.804 -7.392 1.00 91.56 80 ALA A CA 1
ATOM 600 C C . ALA A 1 80 ? -0.015 17.230 -7.617 1.00 91.56 80 ALA A C 1
ATOM 602 O O . ALA A 1 80 ? -0.878 17.922 -8.158 1.00 91.56 80 ALA A O 1
ATOM 603 N N . LEU A 1 81 ? -0.254 15.972 -7.236 1.00 91.56 81 LEU A N 1
ATOM 604 C CA . LEU A 1 81 ? -1.558 15.339 -7.396 1.00 91.56 81 LEU A CA 1
ATOM 605 C C . LEU A 1 81 ? -2.556 15.852 -6.350 1.00 91.56 81 LEU A C 1
ATOM 607 O O . LEU A 1 81 ? -2.197 16.158 -5.213 1.00 91.56 81 LEU A O 1
ATOM 611 N N . ALA A 1 82 ? -3.830 15.920 -6.740 1.00 93.06 82 ALA A N 1
ATOM 612 C CA . ALA A 1 82 ? -4.909 16.363 -5.861 1.00 93.06 82 ALA A CA 1
ATOM 613 C C . ALA A 1 82 ? -5.021 15.476 -4.601 1.00 93.06 82 ALA A C 1
ATOM 615 O O . ALA A 1 82 ? -4.639 14.311 -4.619 1.00 93.06 82 ALA A O 1
ATOM 616 N N . PRO A 1 83 ? -5.542 15.963 -3.472 1.00 93.25 83 PRO A N 1
ATOM 617 C CA . PRO A 1 83 ? -5.799 15.090 -2.334 1.00 93.25 83 PRO A CA 1
ATOM 618 C C . PRO A 1 83 ? -6.940 14.110 -2.645 1.00 93.25 83 PRO A C 1
ATOM 620 O O . PRO A 1 83 ? -7.973 14.496 -3.180 1.00 93.25 83 PRO A O 1
ATOM 623 N N . GLU A 1 84 ? -6.765 12.853 -2.246 1.00 96.00 84 GLU A N 1
ATOM 624 C CA . GLU A 1 84 ? -7.774 11.792 -2.329 1.00 96.00 84 GLU A CA 1
ATOM 625 C C . GLU A 1 84 ? -7.805 11.039 -0.996 1.00 96.00 84 GLU A C 1
ATOM 627 O O . GLU A 1 84 ? -6.761 10.858 -0.369 1.00 96.00 84 GLU A O 1
ATOM 632 N N . LYS A 1 85 ? -8.974 10.561 -0.545 1.00 94.06 85 LYS A N 1
ATOM 633 C CA . LYS A 1 85 ? -9.094 9.880 0.767 1.00 94.06 85 LYS A CA 1
ATOM 634 C C . LYS A 1 85 ? -8.207 8.637 0.889 1.00 94.06 85 LYS A C 1
ATOM 636 O O . LYS A 1 85 ? -7.733 8.301 1.974 1.00 94.06 85 LYS A O 1
ATOM 641 N N . TRP A 1 86 ? -8.024 7.938 -0.226 1.00 94.75 86 TRP A N 1
ATOM 642 C CA . TRP A 1 86 ? -7.208 6.734 -0.322 1.00 94.75 86 TRP A CA 1
ATOM 643 C C . TRP A 1 86 ? -5.732 7.043 -0.596 1.00 94.75 86 TRP A C 1
ATOM 645 O O . TRP A 1 86 ? -4.910 6.133 -0.531 1.00 94.75 86 TRP A O 1
ATOM 655 N N . ARG A 1 87 ? -5.366 8.300 -0.877 1.00 95.56 87 ARG A N 1
ATOM 656 C CA . ARG A 1 87 ? -3.994 8.714 -1.186 1.00 95.56 87 ARG A CA 1
ATOM 657 C C . ARG A 1 87 ? -3.280 9.195 0.070 1.00 95.56 87 ARG A C 1
ATOM 659 O O . ARG A 1 87 ? -3.750 10.064 0.796 1.00 95.56 87 ARG A O 1
ATOM 666 N N . MET A 1 88 ? -2.100 8.643 0.296 1.00 94.12 88 MET A N 1
ATOM 667 C CA . MET A 1 88 ? -1.190 9.014 1.366 1.00 94.12 88 MET A CA 1
ATOM 668 C C . MET A 1 88 ? 0.026 9.700 0.750 1.00 94.12 88 MET A C 1
ATOM 670 O O . MET A 1 88 ? 0.938 9.041 0.258 1.00 94.12 88 MET A O 1
ATOM 674 N N . SER A 1 89 ? 0.018 11.031 0.760 1.00 93.88 89 SER A N 1
ATOM 675 C CA . SER A 1 89 ? 1.103 11.842 0.206 1.00 93.88 89 SER A CA 1
ATOM 676 C C . SER A 1 89 ? 2.360 11.735 1.075 1.00 93.88 89 SER A C 1
ATOM 678 O O . SER A 1 89 ? 2.393 12.257 2.188 1.00 93.88 89 SER A O 1
ATOM 680 N N . LEU A 1 90 ? 3.388 11.064 0.558 1.00 91.38 90 LEU A N 1
ATOM 681 C CA . LEU A 1 90 ? 4.702 10.869 1.171 1.00 91.38 90 LEU A CA 1
ATOM 682 C C . LEU A 1 90 ? 5.752 11.748 0.485 1.00 91.38 90 LEU A C 1
ATOM 684 O O . LEU A 1 90 ? 5.707 11.981 -0.718 1.00 91.38 90 LEU A O 1
ATOM 688 N N . LYS A 1 91 ? 6.717 12.242 1.248 1.00 90.06 91 LYS A N 1
ATOM 689 C CA . LYS A 1 91 ? 7.698 13.241 0.814 1.00 90.06 91 LYS A CA 1
ATOM 690 C C . LYS A 1 91 ? 9.010 12.645 0.309 1.00 90.06 91 LYS A C 1
ATOM 692 O O . LYS A 1 91 ? 9.852 13.392 -0.177 1.00 90.06 91 LYS A O 1
ATOM 697 N N . GLY A 1 92 ? 9.212 11.337 0.456 1.00 86.62 92 GLY A N 1
ATOM 698 C CA . GLY A 1 92 ? 10.494 10.689 0.169 1.00 86.62 92 GLY A CA 1
ATOM 699 C C . GLY A 1 92 ? 11.553 10.960 1.241 1.00 86.62 92 GLY A C 1
ATOM 700 O O . GLY A 1 92 ? 12.734 10.705 1.036 1.00 86.62 92 GLY A O 1
ATOM 701 N N . ASN A 1 93 ? 11.142 11.463 2.407 1.00 86.88 93 ASN A N 1
ATOM 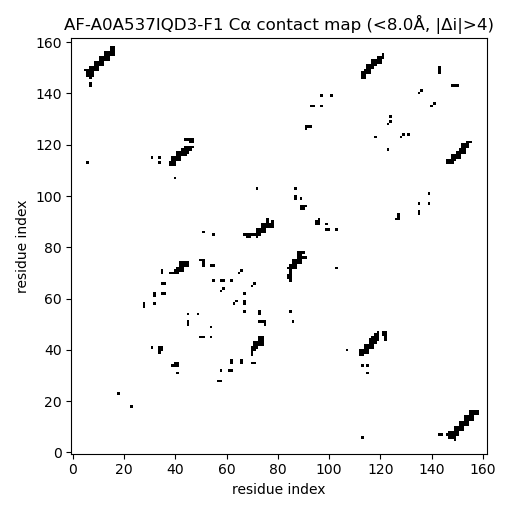702 C CA . ASN A 1 93 ? 12.005 11.614 3.571 1.00 86.88 93 ASN A CA 1
ATOM 703 C C . ASN A 1 93 ? 11.587 10.595 4.630 1.00 86.88 93 ASN A C 1
ATOM 705 O O . ASN A 1 93 ? 10.499 10.704 5.189 1.00 86.88 93 ASN A O 1
ATOM 709 N N . ALA A 1 94 ? 12.456 9.631 4.941 1.00 80.62 94 ALA A N 1
ATOM 710 C CA . ALA A 1 94 ? 12.102 8.497 5.796 1.00 80.62 94 ALA A CA 1
ATOM 711 C C . ALA A 1 94 ? 11.532 8.910 7.166 1.00 80.62 94 ALA A C 1
ATOM 713 O O . ALA A 1 94 ? 10.559 8.321 7.629 1.00 80.62 94 ALA A O 1
ATOM 714 N N . LYS A 1 95 ? 12.096 9.938 7.815 1.00 81.38 95 LYS A N 1
ATOM 715 C CA . LYS A 1 95 ? 11.638 10.383 9.140 1.00 81.38 95 LYS A CA 1
ATOM 716 C C . LYS A 1 95 ? 10.235 10.989 9.080 1.00 81.38 95 LYS A C 1
ATOM 718 O O . LYS A 1 95 ? 9.404 10.705 9.939 1.00 81.38 95 LYS A O 1
ATOM 723 N N . GLU A 1 96 ? 9.978 11.828 8.082 1.00 84.88 96 GLU A N 1
ATOM 724 C CA . GLU A 1 96 ? 8.666 12.455 7.899 1.00 84.88 96 GLU A CA 1
ATOM 725 C C . GLU A 1 96 ? 7.619 11.438 7.436 1.00 84.88 96 GLU A C 1
ATOM 727 O O . GLU A 1 96 ? 6.507 11.402 7.963 1.00 84.88 96 GLU A O 1
ATOM 732 N N . ASP A 1 97 ? 7.995 10.553 6.518 1.00 86.75 97 ASP A N 1
ATOM 733 C CA . ASP A 1 97 ? 7.094 9.560 5.944 1.00 86.75 97 ASP A CA 1
ATOM 734 C C . ASP A 1 97 ? 6.689 8.495 6.959 1.00 86.75 97 ASP A C 1
ATOM 736 O O . ASP A 1 97 ? 5.535 8.076 6.965 1.00 86.75 97 ASP A O 1
ATOM 740 N N . VAL A 1 98 ? 7.582 8.110 7.879 1.00 82.31 98 VAL A N 1
ATOM 741 C CA . VAL A 1 98 ? 7.234 7.244 9.019 1.00 82.31 98 VAL A CA 1
ATOM 742 C C . VAL A 1 98 ? 6.147 7.885 9.881 1.00 82.31 98 VAL A C 1
ATOM 744 O O . VAL A 1 98 ? 5.204 7.202 10.284 1.00 82.31 98 VAL A O 1
ATOM 747 N N . ALA A 1 99 ? 6.233 9.191 10.151 1.00 84.19 99 ALA A N 1
ATOM 748 C CA . ALA A 1 99 ? 5.216 9.889 10.933 1.00 84.19 99 ALA A CA 1
ATOM 749 C C . ALA A 1 99 ? 3.861 9.914 10.204 1.00 84.19 99 ALA A C 1
ATOM 751 O O . ALA A 1 99 ? 2.830 9.641 10.820 1.00 84.19 99 ALA A O 1
ATOM 752 N N . ILE A 1 100 ? 3.868 10.168 8.891 1.00 88.38 100 ILE A N 1
ATOM 753 C CA . ILE A 1 100 ? 2.662 10.159 8.049 1.00 88.38 100 ILE A CA 1
ATOM 754 C C . ILE A 1 100 ? 2.046 8.753 8.001 1.00 88.38 100 ILE A C 1
ATOM 756 O O . ILE A 1 100 ? 0.853 8.589 8.261 1.00 88.38 100 ILE A O 1
ATOM 760 N N . LEU A 1 101 ? 2.855 7.725 7.734 1.00 85.00 101 LEU A N 1
ATOM 761 C CA . LEU A 1 101 ? 2.429 6.324 7.727 1.00 85.00 101 LEU A CA 1
ATOM 762 C C . LEU A 1 101 ? 1.801 5.933 9.065 1.00 85.00 101 LEU A C 1
ATOM 764 O O . LEU A 1 101 ? 0.720 5.348 9.084 1.00 85.00 101 LEU A O 1
ATOM 768 N N . ASN A 1 102 ? 2.438 6.295 10.181 1.00 82.44 102 ASN A N 1
ATOM 769 C CA . ASN A 1 102 ? 1.924 6.018 11.518 1.00 82.44 102 ASN A CA 1
ATOM 770 C C . ASN A 1 102 ? 0.594 6.724 11.792 1.00 82.44 102 ASN A C 1
ATOM 772 O O . ASN A 1 102 ? -0.284 6.134 12.420 1.00 82.44 102 ASN A O 1
ATOM 776 N N . ASP A 1 103 ? 0.411 7.957 11.327 1.00 86.19 103 ASP A N 1
ATOM 777 C CA . ASP A 1 103 ? -0.855 8.675 11.467 1.00 86.19 103 ASP A CA 1
ATOM 778 C C . ASP A 1 103 ? -1.995 7.942 10.736 1.00 86.19 103 ASP A C 1
ATOM 780 O O . ASP A 1 103 ? -3.007 7.591 11.351 1.00 86.19 103 ASP A O 1
ATOM 784 N N . TYR A 1 104 ? -1.795 7.577 9.466 1.00 86.06 104 TYR A N 1
ATOM 785 C CA . TYR A 1 104 ? -2.765 6.773 8.714 1.00 86.06 104 TYR A CA 1
ATOM 786 C C . TYR A 1 104 ? -2.994 5.389 9.344 1.00 86.06 104 TYR A C 1
ATOM 788 O O . TYR A 1 104 ? -4.137 4.936 9.463 1.00 86.06 104 TYR A O 1
ATOM 796 N N . TRP A 1 105 ? -1.927 4.728 9.802 1.00 81.81 105 TRP A N 1
ATOM 797 C CA . TRP A 1 105 ? -1.985 3.420 10.461 1.00 81.81 105 TRP A CA 1
ATOM 798 C C . TRP A 1 105 ? -2.770 3.462 11.775 1.00 81.81 105 TRP A C 1
ATOM 800 O O . TRP A 1 105 ? -3.483 2.517 12.125 1.00 81.81 105 TRP A O 1
ATOM 810 N N . ASN A 1 106 ? -2.664 4.555 12.529 1.00 78.69 106 ASN A N 1
ATOM 811 C CA . ASN A 1 106 ? -3.323 4.712 13.821 1.00 78.69 106 ASN A CA 1
ATOM 812 C C . ASN A 1 106 ? -4.762 5.223 13.701 1.00 78.69 106 ASN A C 1
ATOM 814 O O . ASN A 1 106 ? -5.607 4.782 14.480 1.00 78.69 106 ASN A O 1
ATOM 818 N N . LYS A 1 107 ? -5.080 6.056 12.702 1.00 74.50 107 LYS A N 1
ATOM 819 C CA . LYS A 1 107 ? -6.458 6.502 12.415 1.00 74.50 107 LYS A CA 1
ATOM 820 C C . LYS A 1 107 ? -7.409 5.333 12.130 1.00 74.50 107 LYS A C 1
ATOM 822 O O . LYS A 1 107 ? -8.568 5.369 12.530 1.00 74.50 107 LYS A O 1
ATOM 827 N N . GLY A 1 108 ? -6.900 4.236 11.567 1.00 59.00 108 GLY A N 1
ATOM 828 C CA . GLY A 1 108 ? -7.645 2.986 11.377 1.00 59.00 108 GLY A CA 1
ATOM 829 C C . GLY A 1 108 ? -7.865 2.137 12.642 1.00 59.00 108 GLY A C 1
ATOM 830 O O . GLY A 1 108 ? -8.239 0.976 12.519 1.00 59.00 108 GLY A O 1
ATOM 831 N N . LYS A 1 109 ? -7.570 2.620 13.863 1.00 52.72 109 LYS A N 1
ATOM 832 C CA . LYS A 1 109 ? -7.822 1.867 15.119 1.00 52.72 109 LYS A CA 1
ATOM 833 C C . LYS A 1 109 ? -9.295 1.862 15.549 1.00 52.72 109 LYS A C 1
ATOM 835 O O . LYS A 1 109 ? -9.657 1.070 16.412 1.00 52.72 109 LYS A O 1
ATOM 840 N N . ALA A 1 110 ? -10.134 2.711 14.954 1.00 46.31 110 ALA A N 1
ATOM 841 C CA . ALA A 1 110 ? -11.564 2.785 15.264 1.00 46.31 110 ALA A CA 1
ATOM 842 C C . ALA A 1 110 ? -12.387 1.607 14.695 1.00 46.31 110 ALA A C 1
ATOM 844 O O . ALA A 1 110 ? -13.539 1.429 15.080 1.00 46.31 110 ALA A O 1
ATOM 845 N N . VAL A 1 111 ? -11.799 0.779 13.821 1.00 48.06 111 VAL A N 1
ATOM 846 C CA . VAL A 1 111 ? -12.425 -0.434 13.277 1.00 48.06 111 VAL A CA 1
ATOM 847 C C . VAL A 1 111 ? -11.625 -1.648 13.771 1.00 48.06 111 VAL A C 1
ATOM 849 O O . VAL A 1 111 ? -10.405 -1.666 13.602 1.00 48.06 111 VAL A O 1
ATOM 852 N N . PRO A 1 112 ? -12.253 -2.673 14.382 1.00 50.28 112 PRO A N 1
ATOM 853 C CA . PRO A 1 112 ? -11.569 -3.861 14.902 1.00 50.28 112 PRO A CA 1
ATOM 854 C C . PRO A 1 112 ? -11.180 -4.829 13.773 1.00 50.28 112 PRO A C 1
ATOM 856 O O . PRO A 1 112 ? -11.439 -6.031 13.842 1.00 50.28 112 PRO A O 1
ATOM 859 N N . SER A 1 113 ? -10.594 -4.311 12.697 1.00 61.47 113 SER A N 1
ATOM 860 C CA . SER A 1 113 ? -10.308 -5.076 11.499 1.00 61.47 113 SER A CA 1
ATOM 861 C C . SER A 1 113 ? -8.815 -5.306 11.302 1.00 61.47 113 SER A C 1
ATOM 863 O O . SER A 1 113 ? -7.951 -4.525 11.702 1.00 61.47 113 SER A O 1
ATOM 865 N N . SER A 1 114 ? -8.500 -6.474 10.749 1.00 81.69 114 SER A N 1
ATOM 866 C CA . SER A 1 114 ? -7.136 -6.874 10.426 1.00 81.69 114 SER A CA 1
ATOM 867 C C . SER A 1 114 ? -6.486 -5.860 9.481 1.00 81.69 114 SER A C 1
ATOM 869 O O . SER A 1 114 ? -7.181 -5.198 8.712 1.00 81.69 114 SER A O 1
ATOM 871 N N . ARG A 1 115 ? -5.151 -5.759 9.510 1.00 87.50 115 ARG A N 1
ATOM 872 C CA . ARG A 1 115 ? -4.378 -4.867 8.630 1.00 87.50 115 ARG A CA 1
ATOM 873 C C . ARG A 1 115 ? -3.466 -5.637 7.688 1.00 87.50 115 ARG A C 1
ATOM 875 O O . ARG A 1 115 ? -2.891 -6.651 8.086 1.00 87.50 115 ARG A O 1
ATOM 882 N N . LEU A 1 116 ? -3.353 -5.139 6.465 1.00 89.69 116 LEU A N 1
ATOM 883 C CA . LEU A 1 116 ? -2.446 -5.623 5.436 1.00 89.69 116 LEU A CA 1
ATOM 884 C C . LEU A 1 116 ? -1.523 -4.475 5.038 1.00 89.69 116 LEU A C 1
ATOM 886 O O . LEU A 1 116 ? -2.004 -3.391 4.719 1.00 89.69 116 LEU A O 1
ATOM 890 N N . LEU A 1 117 ? -0.218 -4.719 5.039 1.00 90.62 117 LEU A N 1
ATOM 891 C CA . LEU A 1 117 ? 0.767 -3.871 4.384 1.00 90.62 117 LEU A CA 1
ATOM 892 C C . LEU A 1 117 ? 1.306 -4.617 3.166 1.00 90.62 117 LEU A C 1
ATOM 894 O O . LEU A 1 117 ? 1.761 -5.750 3.292 1.00 90.62 117 LEU A O 1
ATOM 898 N N . THR A 1 118 ? 1.285 -3.981 2.001 1.00 92.19 118 THR A N 1
ATOM 899 C CA . THR A 1 118 ? 2.014 -4.464 0.823 1.00 92.19 118 THR A CA 1
ATOM 900 C C . THR A 1 118 ? 3.028 -3.421 0.397 1.00 92.19 118 THR A C 1
ATOM 902 O O . THR A 1 118 ? 2.654 -2.251 0.303 1.00 92.19 118 THR A O 1
ATOM 905 N N . TYR A 1 119 ? 4.262 -3.824 0.121 1.00 88.56 119 TYR A N 1
ATOM 906 C CA . TYR A 1 119 ? 5.320 -2.906 -0.287 1.00 88.56 119 TYR A CA 1
ATOM 907 C C . TYR A 1 119 ? 6.287 -3.557 -1.271 1.00 88.56 119 TYR A C 1
ATOM 909 O O . TYR A 1 119 ? 6.511 -4.766 -1.239 1.00 88.56 119 TYR A O 1
ATOM 917 N N . ASP A 1 120 ? 6.844 -2.730 -2.142 1.00 87.19 120 ASP A N 1
ATOM 918 C CA . ASP A 1 120 ? 7.883 -3.094 -3.096 1.00 87.19 120 ASP A CA 1
ATOM 919 C C . ASP A 1 120 ? 9.249 -2.659 -2.537 1.00 87.19 120 ASP A C 1
ATOM 921 O O . ASP A 1 120 ? 9.416 -1.500 -2.141 1.00 87.19 120 ASP A O 1
ATOM 925 N N . PHE A 1 121 ? 10.190 -3.601 -2.433 1.00 83.88 121 PHE A N 1
ATOM 926 C CA . PHE A 1 121 ? 11.531 -3.338 -1.906 1.00 83.88 121 PHE A CA 1
ATOM 927 C C . PHE A 1 121 ? 12.327 -2.397 -2.811 1.00 83.88 121 PHE A C 1
ATOM 929 O O . PHE A 1 121 ? 12.952 -1.470 -2.298 1.00 83.88 121 PHE A O 1
ATOM 936 N N . ASP A 1 122 ? 12.228 -2.571 -4.126 1.00 82.19 122 ASP A N 1
ATOM 937 C CA . ASP A 1 122 ? 12.944 -1.761 -5.110 1.00 82.19 122 ASP A CA 1
ATOM 938 C C . ASP A 1 122 ? 12.427 -0.318 -5.073 1.00 82.19 122 ASP A C 1
ATOM 940 O O . ASP A 1 122 ? 13.201 0.636 -5.146 1.00 82.19 122 ASP A O 1
ATOM 944 N N . LYS A 1 123 ? 11.115 -0.122 -4.869 1.00 85.00 123 LYS A N 1
ATOM 945 C CA . LYS A 1 123 ? 10.549 1.223 -4.667 1.00 85.00 123 LYS A CA 1
ATOM 946 C C . LYS A 1 123 ? 11.060 1.873 -3.386 1.00 85.00 123 LYS A C 1
ATOM 948 O O . LYS A 1 123 ? 11.357 3.069 -3.376 1.00 85.00 123 LYS A O 1
ATOM 953 N N . VAL A 1 124 ? 11.094 1.115 -2.294 1.00 83.00 124 VAL A N 1
ATOM 954 C CA . VAL A 1 124 ? 11.587 1.599 -1.001 1.00 83.00 124 VAL A CA 1
ATOM 955 C C . VAL A 1 124 ? 13.049 2.032 -1.119 1.00 83.00 124 VAL A C 1
ATOM 957 O O . VAL A 1 124 ? 13.387 3.131 -0.681 1.00 83.00 124 VAL A O 1
ATOM 960 N N . GLU A 1 125 ? 13.887 1.208 -1.743 1.00 81.25 125 GLU A N 1
ATOM 961 C CA . GLU A 1 125 ? 15.296 1.510 -1.996 1.00 81.25 125 GLU A CA 1
ATOM 962 C C . GLU A 1 125 ? 15.450 2.712 -2.933 1.00 81.25 125 GLU A C 1
ATOM 964 O O . GLU A 1 125 ? 16.176 3.647 -2.619 1.00 81.25 125 GLU A O 1
ATOM 969 N N . GLN A 1 126 ? 14.676 2.784 -4.017 1.00 83.75 126 GLN A N 1
ATOM 970 C CA . GLN A 1 126 ? 14.704 3.922 -4.937 1.00 83.75 126 GLN A CA 1
ATOM 971 C C . GLN A 1 126 ? 14.383 5.256 -4.245 1.00 83.75 126 GLN A C 1
ATOM 973 O O . GLN A 1 126 ? 14.979 6.284 -4.565 1.00 83.75 126 GLN A O 1
ATOM 97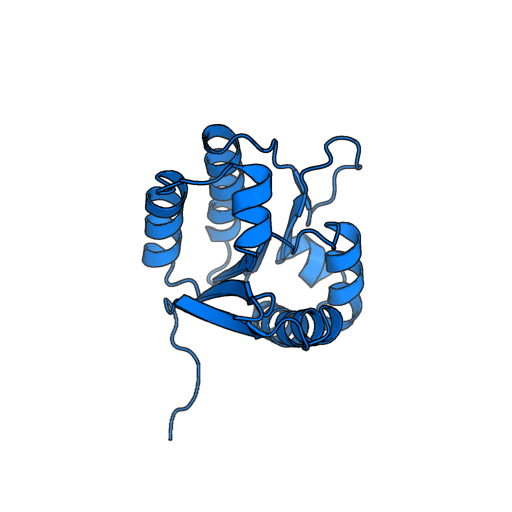8 N N . VAL A 1 127 ? 13.386 5.273 -3.357 1.00 84.75 127 VAL A N 1
ATOM 979 C CA . VAL A 1 127 ? 12.927 6.508 -2.708 1.00 84.75 127 VAL A CA 1
ATOM 980 C C . VAL A 1 127 ? 13.871 6.932 -1.590 1.00 84.75 127 VAL A C 1
ATOM 982 O O . VAL A 1 127 ? 14.115 8.126 -1.426 1.00 84.75 127 VAL A O 1
ATOM 985 N N . TYR A 1 128 ? 14.375 5.978 -0.807 1.00 82.00 128 TYR A N 1
ATOM 986 C CA . TYR A 1 128 ? 15.077 6.281 0.437 1.00 82.00 128 TYR A CA 1
ATOM 987 C C . TYR A 1 128 ? 16.583 5.940 0.426 1.00 82.00 128 TYR A C 1
ATOM 989 O O . TYR A 1 128 ? 17.288 6.345 1.350 1.00 82.00 128 TYR A O 1
ATOM 997 N N . GLY A 1 129 ? 17.083 5.281 -0.624 1.00 76.25 129 GLY A N 1
ATOM 998 C CA . GLY A 1 129 ? 18.490 4.954 -0.882 1.00 76.25 129 GLY A CA 1
ATOM 999 C C . GLY A 1 129 ? 18.949 3.566 -0.408 1.00 76.25 129 GLY A C 1
ATOM 1000 O O . GLY A 1 129 ? 18.368 2.976 0.509 1.00 76.25 129 GLY A O 1
ATOM 1001 N N . ASP A 1 130 ? 20.045 3.085 -1.009 1.00 62.03 130 ASP A N 1
ATOM 1002 C CA . ASP A 1 130 ? 20.739 1.845 -0.641 1.00 62.03 130 ASP A CA 1
ATOM 1003 C C . ASP A 1 130 ? 21.296 1.946 0.788 1.00 62.03 130 ASP A C 1
ATOM 1005 O O . ASP A 1 130 ? 21.997 2.895 1.153 1.00 62.03 130 ASP A O 1
ATOM 1009 N N . GLY A 1 131 ? 21.023 0.935 1.614 1.00 54.47 131 GLY A N 1
ATOM 1010 C CA . GLY A 1 131 ? 21.616 0.828 2.951 1.00 54.47 131 GLY A CA 1
ATOM 1011 C C . GLY A 1 131 ? 20.738 1.285 4.114 1.00 54.47 131 GLY A C 1
ATOM 1012 O O . GLY A 1 131 ? 21.223 1.372 5.246 1.00 54.47 131 GLY A O 1
ATOM 1013 N N . LEU A 1 132 ? 19.433 1.469 3.911 1.00 50.34 132 LEU A N 1
ATOM 1014 C CA . LEU A 1 132 ? 18.507 1.503 5.037 1.00 50.34 132 LEU A CA 1
ATOM 1015 C C . LEU A 1 132 ? 18.378 0.099 5.648 1.00 50.34 132 LEU A C 1
ATOM 1017 O O . LEU A 1 132 ? 17.410 -0.630 5.443 1.00 50.34 132 LEU A O 1
ATOM 1021 N N . THR A 1 133 ? 19.291 -0.207 6.576 1.00 47.19 133 THR A N 1
ATOM 1022 C CA . THR A 1 133 ? 18.793 -0.602 7.898 1.00 47.19 133 THR A CA 1
ATOM 1023 C C . THR A 1 133 ? 17.756 0.454 8.226 1.00 47.19 133 THR A C 1
ATOM 1025 O O . THR A 1 133 ? 18.086 1.617 8.376 1.00 47.19 133 THR A O 1
ATOM 1028 N N . PHE A 1 134 ? 16.489 0.101 8.092 1.00 47.81 134 PHE A N 1
ATOM 1029 C CA . PHE A 1 134 ? 15.379 1.036 8.057 1.00 47.81 134 PHE A CA 1
ATOM 1030 C C . PHE A 1 134 ? 14.962 1.171 9.531 1.00 47.81 134 PHE A C 1
ATOM 1032 O O . PHE A 1 134 ? 14.158 0.363 9.997 1.00 47.81 134 PHE A O 1
ATOM 1039 N N . PRO A 1 135 ? 15.507 2.118 10.334 1.00 42.78 135 PRO A N 1
ATOM 1040 C CA . PRO A 1 135 ? 15.034 2.319 11.702 1.00 42.78 135 PRO A CA 1
ATOM 1041 C C . PRO A 1 135 ? 13.532 2.628 11.690 1.00 42.78 135 PRO A C 1
ATOM 1043 O O . PRO A 1 135 ? 12.797 2.149 12.549 1.00 42.78 135 PRO A O 1
ATOM 1046 N N . GLY A 1 136 ? 13.042 3.259 10.619 1.00 45.50 136 G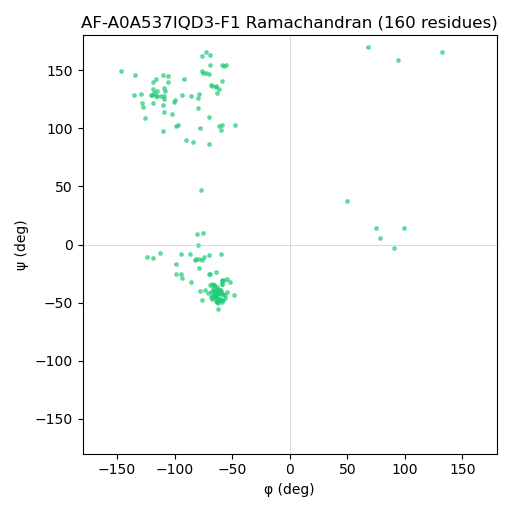LY A N 1
ATOM 1047 C CA . GLY A 1 136 ? 11.617 3.381 10.327 1.00 45.50 136 GLY A CA 1
ATOM 1048 C C . GLY A 1 136 ? 10.868 2.048 10.168 1.00 45.50 136 GLY A C 1
ATOM 1049 O O . GLY A 1 136 ? 9.741 1.985 10.617 1.00 45.50 136 GLY A O 1
ATOM 1050 N N . LEU A 1 137 ? 11.448 0.958 9.638 1.00 51.19 137 LEU A N 1
ATOM 1051 C CA . LEU A 1 137 ? 10.834 -0.380 9.609 1.00 51.19 137 LEU A CA 1
ATOM 1052 C C . LEU A 1 137 ? 10.972 -1.053 10.963 1.00 51.19 137 LEU A C 1
ATOM 1054 O O . LEU A 1 137 ? 10.226 -1.981 11.222 1.00 51.19 137 LEU A O 1
ATOM 1058 N N . SER A 1 138 ? 11.890 -0.637 11.835 1.00 54.22 138 SER A N 1
ATOM 1059 C CA . SER A 1 138 ? 11.886 -1.128 13.214 1.00 54.22 138 SER A CA 1
ATOM 1060 C C . SER A 1 138 ? 10.739 -0.501 14.019 1.00 54.22 138 SER A C 1
ATOM 1062 O O . SER A 1 138 ? 10.037 -1.223 14.722 1.00 54.22 138 SER A O 1
ATOM 1064 N N . GLU A 1 139 ? 10.451 0.792 13.824 1.00 55.22 139 GLU A N 1
ATOM 1065 C CA . GLU A 1 139 ? 9.325 1.500 14.458 1.00 55.22 139 GLU A CA 1
ATOM 1066 C C . GLU A 1 139 ? 7.968 1.162 13.811 1.00 55.22 139 GLU A C 1
ATOM 1068 O O . GLU A 1 139 ? 7.008 0.794 14.497 1.00 55.22 139 GLU A O 1
ATOM 1073 N N . ILE A 1 140 ? 7.892 1.202 12.478 1.00 57.53 140 ILE A N 1
ATOM 1074 C CA . ILE A 1 140 ? 6.740 0.719 11.709 1.00 57.53 140 ILE A CA 1
ATOM 1075 C C . ILE A 1 140 ? 6.592 -0.788 11.933 1.00 57.53 140 ILE A C 1
ATOM 1077 O O . ILE A 1 140 ? 5.485 -1.265 12.132 1.00 57.53 140 ILE A O 1
ATOM 1081 N N . GLY A 1 141 ? 7.682 -1.552 11.977 1.00 60.62 141 GLY A N 1
ATOM 1082 C CA . GLY A 1 141 ? 7.666 -2.999 12.207 1.00 60.62 141 GLY A CA 1
ATOM 1083 C C . GLY A 1 141 ? 7.224 -3.383 13.608 1.00 60.62 141 GLY A C 1
ATOM 1084 O O . GLY A 1 141 ? 6.534 -4.389 13.747 1.00 60.62 141 GLY A O 1
ATOM 1085 N N . ALA A 1 142 ? 7.542 -2.589 14.634 1.00 63.31 142 ALA A N 1
ATOM 1086 C CA . ALA A 1 142 ? 6.945 -2.733 15.959 1.00 63.31 142 ALA A CA 1
ATOM 1087 C C . ALA A 1 142 ? 5.426 -2.512 15.883 1.00 63.31 142 ALA A C 1
ATOM 1089 O O . ALA A 1 142 ? 4.658 -3.367 16.311 1.00 63.31 142 ALA A O 1
ATOM 1090 N N . SER A 1 143 ? 4.976 -1.455 15.201 1.00 63.56 143 SER A N 1
ATOM 1091 C CA . SER A 1 143 ? 3.544 -1.171 15.014 1.00 63.56 143 SER A CA 1
ATOM 1092 C C . SER A 1 143 ? 2.806 -2.216 14.152 1.00 63.56 143 SER A C 1
ATOM 1094 O O . SER A 1 143 ? 1.641 -2.536 14.413 1.00 63.56 143 SER A O 1
ATOM 1096 N N . ILE A 1 144 ? 3.458 -2.787 13.135 1.00 65.81 144 ILE A N 1
ATOM 1097 C CA . ILE A 1 144 ? 2.966 -3.905 12.307 1.00 65.81 144 ILE A CA 1
ATOM 1098 C C . ILE A 1 144 ? 2.862 -5.175 13.155 1.00 65.81 144 ILE A C 1
ATOM 1100 O O . ILE A 1 144 ? 1.844 -5.869 13.109 1.00 65.81 144 ILE A O 1
ATOM 1104 N N . ARG A 1 145 ? 3.889 -5.459 13.964 1.00 66.25 145 ARG A N 1
ATOM 1105 C CA . ARG A 1 145 ? 3.948 -6.617 14.863 1.00 66.25 145 ARG A CA 1
ATOM 1106 C C . ARG A 1 145 ? 2.854 -6.549 15.924 1.00 66.25 145 ARG A C 1
ATOM 1108 O O . ARG A 1 145 ? 2.100 -7.509 16.075 1.00 66.25 145 ARG A O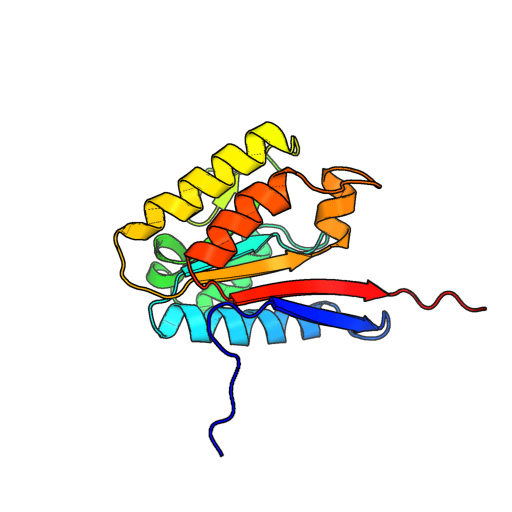 1
ATOM 1115 N N . ASP A 1 146 ? 2.718 -5.410 16.594 1.00 70.94 146 ASP A N 1
ATOM 1116 C CA . ASP A 1 146 ? 1.748 -5.203 17.673 1.00 70.94 146 ASP A CA 1
ATOM 1117 C C . ASP A 1 146 ? 0.306 -5.270 17.161 1.00 70.94 146 ASP A C 1
ATOM 1119 O O . ASP A 1 146 ? -0.581 -5.813 17.821 1.00 70.94 146 ASP A O 1
ATOM 1123 N N . SER A 1 147 ? 0.069 -4.790 15.936 1.00 69.12 147 SER A N 1
ATOM 1124 C CA . SER A 1 147 ? -1.244 -4.876 15.284 1.00 69.12 147 SER A CA 1
ATOM 1125 C C . SER A 1 147 ? -1.545 -6.243 14.658 1.00 69.12 147 SER A C 1
ATOM 1127 O O . SER A 1 147 ? -2.635 -6.431 14.111 1.00 69.12 147 SER A O 1
ATOM 1129 N N . LYS A 1 148 ? -0.617 -7.213 14.742 1.00 79.12 148 LYS A N 1
ATOM 1130 C CA . LYS A 1 148 ? -0.714 -8.529 14.086 1.00 79.12 148 LYS A CA 1
ATOM 1131 C C . LYS A 1 148 ? -1.073 -8.398 12.599 1.00 79.12 148 LYS A C 1
ATOM 1133 O O . LYS A 1 148 ? -1.855 -9.196 12.068 1.00 79.12 148 LYS A O 1
ATOM 1138 N N . ALA A 1 149 ? -0.532 -7.375 11.943 1.00 83.88 149 ALA A N 1
ATOM 1139 C CA . ALA A 1 149 ? -0.777 -7.123 10.535 1.00 83.88 149 ALA A CA 1
ATOM 1140 C C . ALA A 1 149 ? -0.105 -8.190 9.664 1.00 83.88 149 ALA A C 1
ATOM 1142 O O . ALA A 1 149 ? 0.949 -8.719 10.011 1.00 83.88 149 ALA A O 1
ATOM 1143 N N . LEU A 1 150 ? -0.730 -8.514 8.536 1.00 87.44 150 LEU A N 1
ATOM 1144 C CA . LEU A 1 150 ? -0.064 -9.249 7.469 1.00 87.44 150 LEU A CA 1
ATOM 1145 C C . LEU A 1 150 ? 0.814 -8.262 6.699 1.00 87.44 150 LEU A C 1
ATOM 1147 O O . LEU A 1 150 ? 0.333 -7.206 6.297 1.00 87.44 150 LEU A O 1
ATOM 1151 N N . SER A 1 151 ? 2.079 -8.604 6.488 1.00 88.06 151 SER A N 1
ATOM 1152 C CA . SER A 1 151 ? 2.995 -7.827 5.655 1.00 88.06 151 SER A CA 1
ATOM 1153 C C . SER A 1 151 ? 3.400 -8.644 4.432 1.00 88.06 151 SER A C 1
ATOM 1155 O O . SER A 1 151 ? 3.742 -9.816 4.574 1.00 88.06 151 SER A O 1
ATOM 1157 N N . ILE A 1 152 ? 3.342 -8.057 3.239 1.00 90.69 152 ILE A N 1
ATOM 1158 C CA . ILE A 1 152 ? 3.751 -8.688 1.981 1.00 90.69 152 ILE A CA 1
ATOM 1159 C C . ILE A 1 152 ? 4.767 -7.774 1.300 1.00 90.69 152 ILE A C 1
AT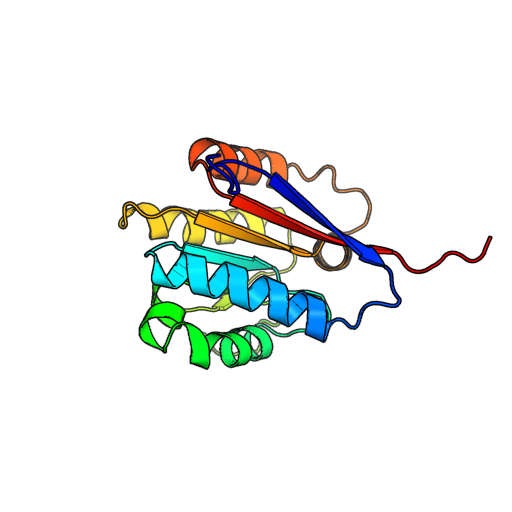OM 1161 O O . ILE A 1 152 ? 4.407 -6.706 0.804 1.00 90.69 152 ILE A O 1
ATOM 1165 N N . GLY A 1 153 ? 6.024 -8.199 1.288 1.00 89.31 153 GLY A N 1
ATOM 1166 C CA . GLY A 1 153 ? 7.088 -7.558 0.523 1.00 89.31 153 GLY A CA 1
ATOM 1167 C C . GLY A 1 153 ? 7.223 -8.194 -0.858 1.00 89.31 153 GLY A C 1
ATOM 1168 O O . GLY A 1 153 ? 7.070 -9.409 -0.988 1.00 89.31 153 GLY A O 1
ATOM 1169 N N . ILE A 1 154 ? 7.507 -7.387 -1.875 1.00 90.19 154 ILE A N 1
ATOM 1170 C CA . ILE A 1 154 ? 7.759 -7.833 -3.251 1.00 90.19 154 ILE A CA 1
ATOM 1171 C C . ILE A 1 154 ? 9.186 -7.437 -3.615 1.00 90.19 154 ILE A C 1
ATOM 1173 O O . ILE A 1 154 ? 9.561 -6.286 -3.396 1.00 90.19 154 ILE A O 1
ATOM 1177 N N . ALA A 1 155 ? 9.960 -8.378 -4.148 1.00 86.69 155 ALA A N 1
ATOM 1178 C CA . ALA A 1 155 ? 11.305 -8.130 -4.658 1.00 86.69 155 ALA A CA 1
ATOM 1179 C C . ALA A 1 155 ? 11.421 -8.701 -6.074 1.00 86.69 155 ALA A C 1
ATOM 1181 O O . ALA A 1 155 ? 11.064 -9.866 -6.291 1.00 86.69 155 ALA A O 1
ATOM 1182 N N . TYR A 1 156 ? 11.897 -7.894 -7.023 1.00 82.44 156 TYR A N 1
ATOM 1183 C CA . TYR A 1 156 ? 12.116 -8.332 -8.397 1.00 82.44 156 TYR A CA 1
ATOM 1184 C C . T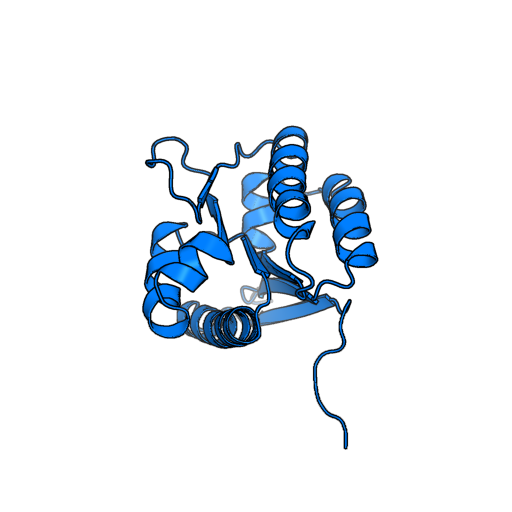YR A 1 156 ? 13.592 -8.638 -8.624 1.00 82.44 156 TYR A C 1
ATOM 1186 O O . TYR A 1 156 ? 14.459 -7.778 -8.506 1.00 82.44 156 TYR A O 1
ATOM 1194 N N . HIS A 1 157 ? 13.891 -9.864 -9.043 1.00 79.12 157 HIS A N 1
ATOM 1195 C CA . HIS A 1 157 ? 15.248 -10.238 -9.419 1.00 79.12 157 HIS A CA 1
ATOM 1196 C C . HIS A 1 157 ? 15.367 -10.255 -10.938 1.00 79.12 157 HIS A C 1
ATOM 1198 O O . HIS A 1 157 ? 14.811 -11.116 -11.631 1.00 79.12 157 HIS A O 1
ATOM 1204 N N . SER A 1 158 ? 16.143 -9.311 -11.465 1.00 60.41 158 SER A N 1
ATOM 1205 C CA . SER A 1 158 ? 16.673 -9.425 -12.821 1.00 60.41 158 SER A CA 1
ATOM 1206 C C . SER A 1 158 ? 17.603 -10.639 -12.861 1.00 60.41 158 SER A C 1
ATOM 1208 O O . SER A 1 158 ? 18.413 -10.814 -11.950 1.00 60.41 158 SER A O 1
ATOM 1210 N N . ARG A 1 159 ? 17.532 -11.485 -13.902 1.00 45.16 159 ARG A N 1
ATOM 1211 C CA . ARG A 1 159 ? 18.616 -12.451 -14.145 1.00 45.16 159 ARG A CA 1
ATOM 1212 C C . ARG A 1 159 ? 19.900 -11.642 -14.334 1.00 45.16 159 ARG A C 1
ATOM 1214 O O . ARG A 1 159 ? 20.128 -11.106 -15.415 1.00 45.16 159 ARG A O 1
ATOM 1221 N N . LEU A 1 160 ? 20.752 -11.594 -13.314 1.00 39.97 160 LEU A N 1
ATOM 1222 C CA . LEU A 1 160 ? 22.182 -11.528 -13.560 1.00 39.97 160 LEU A CA 1
ATOM 1223 C C . LEU A 1 160 ? 22.504 -12.819 -14.312 1.00 39.97 160 LEU A C 1
ATOM 1225 O O . LEU A 1 160 ? 22.490 -13.910 -13.742 1.00 39.97 160 LEU A O 1
ATOM 1229 N N . LEU A 1 161 ? 22.663 -12.695 -15.629 1.00 37.38 161 LEU A N 1
ATOM 1230 C CA . LEU A 1 161 ? 23.401 -13.673 -16.410 1.00 37.38 161 LEU A CA 1
ATOM 1231 C C . LEU A 1 161 ? 24.818 -13.681 -15.823 1.00 37.38 161 LEU A C 1
ATOM 1233 O O . LEU A 1 161 ? 25.594 -12.763 -16.079 1.00 37.38 161 LEU A O 1
ATOM 1237 N N . LEU A 1 162 ? 25.083 -14.660 -14.959 1.00 36.53 162 LEU A N 1
ATOM 1238 C CA . LEU A 1 162 ? 26.430 -15.176 -14.740 1.00 36.53 162 LEU A CA 1
ATOM 1239 C C . LEU A 1 162 ? 26.846 -15.989 -15.969 1.00 36.53 162 LEU A C 1
ATOM 1241 O O . LEU A 1 162 ? 25.969 -16.705 -16.512 1.00 36.53 162 LEU A O 1
#